Protein AF-C1DVE7-F1 (afdb_monomer_lite)

Sequence (102 aa):
MGRISSQILKELLDKIDRLVLEAQISEESYYLEDLGKLVNEIEGYLQNGLLDESSAKIILEKVQLISNIIQEKSNKIIKILEDKQKEEKLIQQAQKLLSEIV

Secondary structure (DSSP, 8-state):
--PPPHHHHHHHHHHHHHHHHHHHH---SHHHHHHHHHHHHHHHHHHTT-S-HHHHHHHHHHHHHHHHHHHHHHHHHHHHHHHHHHHHHHHHHHHHHHHHH-

Structure (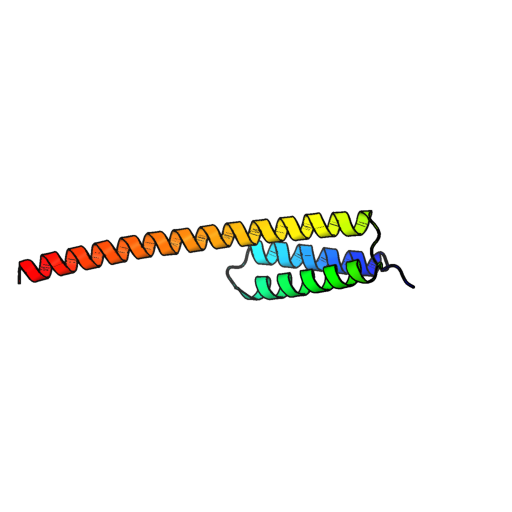mmCIF, N/CA/C/O backbone):
data_AF-C1DVE7-F1
#
_entry.id   AF-C1DVE7-F1
#
loop_
_atom_site.group_PDB
_atom_site.id
_atom_site.type_symbol
_atom_site.label_atom_id
_atom_site.label_alt_id
_atom_site.label_comp_id
_atom_site.label_asym_id
_atom_site.label_entity_id
_atom_site.label_seq_id
_atom_site.pdbx_PDB_ins_code
_atom_site.Cartn_x
_atom_site.Cartn_y
_atom_site.Cartn_z
_atom_site.occupancy
_atom_site.B_iso_or_equiv
_atom_site.auth_seq_id
_atom_site.auth_comp_id
_atom_site.auth_asym_id
_atom_site.auth_atom_id
_atom_site.pdbx_PDB_model_num
ATOM 1 N N . MET A 1 1 ? 15.129 -4.716 -31.272 1.00 46.69 1 MET A N 1
ATOM 2 C CA . MET A 1 1 ? 14.237 -4.779 -30.095 1.00 46.69 1 MET A CA 1
ATOM 3 C C . MET A 1 1 ? 15.022 -4.215 -28.922 1.00 46.69 1 MET A C 1
ATOM 5 O O . MET A 1 1 ? 16.028 -4.804 -28.584 1.00 46.69 1 MET A O 1
ATOM 9 N N . GLY A 1 2 ? 14.780 -3.057 -28.324 1.00 56.09 2 GLY A N 1
ATOM 10 C CA . GLY A 1 2 ? 13.765 -2.020 -28.472 1.00 56.09 2 GLY A CA 1
ATOM 11 C C . GLY A 1 2 ? 13.667 -1.318 -27.114 1.00 56.09 2 GLY A C 1
ATOM 12 O O . GLY A 1 2 ? 12.621 -1.394 -26.494 1.00 56.09 2 GLY A O 1
ATOM 13 N N . ARG A 1 3 ? 14.788 -0.779 -26.599 1.00 62.81 3 ARG A N 1
ATOM 14 C CA . ARG A 1 3 ? 14.870 -0.159 -25.259 1.00 62.81 3 ARG A CA 1
ATOM 15 C C . ARG A 1 3 ? 13.748 0.866 -25.079 1.00 62.81 3 ARG A C 1
ATOM 17 O O . ARG A 1 3 ? 13.453 1.585 -26.038 1.00 62.81 3 ARG A O 1
ATOM 24 N N . ILE A 1 4 ? 13.155 0.958 -23.884 1.00 68.25 4 ILE A N 1
ATOM 25 C CA . ILE A 1 4 ? 12.158 2.008 -23.630 1.00 68.25 4 ILE A CA 1
ATOM 26 C C . ILE A 1 4 ? 12.836 3.368 -23.812 1.00 68.25 4 ILE A C 1
ATOM 28 O O . ILE A 1 4 ? 13.992 3.556 -23.424 1.00 68.25 4 ILE A O 1
ATOM 32 N N . SER A 1 5 ? 12.150 4.309 -24.458 1.00 68.06 5 SER A N 1
ATOM 33 C CA . SER A 1 5 ? 12.698 5.654 -24.605 1.00 68.06 5 SER A CA 1
ATOM 34 C C . SER A 1 5 ? 12.763 6.327 -23.234 1.00 68.06 5 SER A C 1
ATOM 36 O O . SER A 1 5 ? 11.907 6.107 -22.375 1.00 68.06 5 SER A O 1
ATOM 38 N N . SER A 1 6 ? 13.747 7.199 -23.031 1.00 71.12 6 SER A N 1
ATOM 39 C CA . SER A 1 6 ? 13.850 8.020 -21.817 1.00 71.12 6 SER A CA 1
ATOM 40 C C . SER A 1 6 ? 12.571 8.819 -21.528 1.00 71.12 6 SER A C 1
ATOM 42 O O . SER A 1 6 ? 12.273 9.100 -20.372 1.00 71.12 6 SER A O 1
ATOM 44 N N . GLN A 1 7 ? 11.790 9.134 -22.565 1.00 75.00 7 GLN A N 1
ATOM 45 C CA . GLN A 1 7 ? 10.483 9.778 -22.458 1.00 75.00 7 GLN A CA 1
ATOM 46 C C . GLN A 1 7 ? 9.444 8.873 -21.777 1.00 75.00 7 GLN A C 1
ATOM 48 O O . GLN A 1 7 ? 8.785 9.310 -20.842 1.00 75.00 7 GLN A O 1
ATOM 53 N N . ILE A 1 8 ? 9.338 7.607 -22.198 1.00 73.81 8 ILE A N 1
ATOM 54 C CA . ILE A 1 8 ? 8.399 6.634 -21.613 1.00 73.81 8 ILE A CA 1
ATOM 55 C C . ILE A 1 8 ? 8.779 6.340 -20.159 1.00 73.81 8 ILE A C 1
ATOM 57 O O . ILE A 1 8 ? 7.911 6.287 -19.292 1.00 73.81 8 ILE A O 1
ATOM 61 N N . LEU A 1 9 ? 10.081 6.212 -19.874 1.00 74.31 9 LEU A N 1
ATOM 62 C CA . LEU A 1 9 ? 10.563 6.048 -18.501 1.00 74.31 9 LEU A CA 1
ATOM 63 C C . LEU A 1 9 ? 10.150 7.230 -17.625 1.00 74.31 9 LEU A C 1
ATOM 65 O O . LEU A 1 9 ? 9.664 7.040 -16.515 1.00 74.31 9 LEU A O 1
ATOM 69 N N . LYS A 1 10 ? 10.333 8.450 -18.132 1.00 78.06 10 LYS A N 1
ATOM 70 C CA . LYS A 1 10 ? 9.967 9.664 -17.412 1.00 78.06 10 LYS A CA 1
ATOM 71 C C . LYS A 1 10 ? 8.465 9.721 -17.133 1.00 78.06 10 LYS A C 1
ATOM 73 O O . LYS A 1 10 ? 8.083 9.997 -16.006 1.00 78.06 10 LYS A O 1
ATOM 78 N N . GLU A 1 11 ? 7.625 9.389 -18.109 1.00 80.81 11 GLU A N 1
ATOM 79 C CA . GLU A 1 11 ? 6.170 9.340 -17.918 1.00 80.81 11 GLU A CA 1
ATOM 80 C C . GLU A 1 11 ? 5.746 8.305 -16.864 1.00 80.81 11 GLU A C 1
ATOM 82 O O . GLU A 1 11 ? 4.836 8.564 -16.076 1.00 80.81 11 GLU A O 1
ATOM 87 N N . LEU A 1 12 ? 6.415 7.149 -16.812 1.00 77.19 12 LEU A N 1
ATOM 88 C CA . LEU A 1 12 ? 6.215 6.146 -15.761 1.00 77.19 12 LEU A CA 1
ATOM 89 C C . LEU A 1 12 ? 6.595 6.683 -14.381 1.00 77.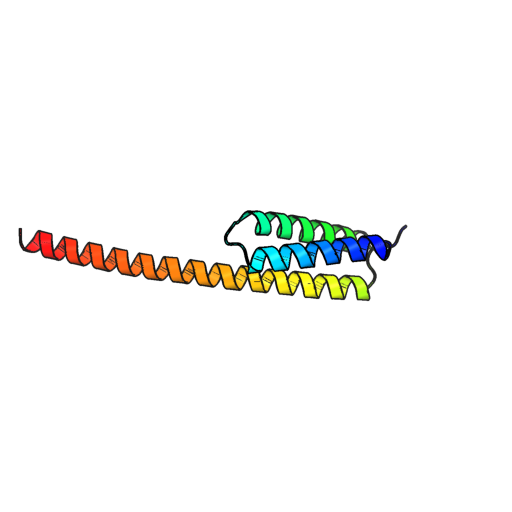19 12 LEU A C 1
ATOM 91 O O . LEU A 1 12 ? 5.826 6.532 -13.435 1.00 77.19 12 LEU A O 1
ATOM 95 N N . LEU A 1 13 ? 7.751 7.336 -14.269 1.00 78.31 13 LEU A N 1
ATOM 96 C CA . LEU A 1 13 ? 8.213 7.924 -13.011 1.00 78.31 13 LEU A CA 1
ATOM 97 C C . LEU A 1 13 ? 7.287 9.044 -12.531 1.00 78.31 13 LEU A C 1
ATOM 99 O O . LEU A 1 13 ? 6.917 9.056 -11.359 1.00 78.31 13 LEU A O 1
ATOM 103 N N . ASP A 1 14 ? 6.838 9.911 -13.436 1.00 82.25 14 ASP A N 1
ATOM 104 C CA . ASP A 1 14 ? 5.905 10.993 -13.118 1.00 82.25 14 ASP A CA 1
ATOM 105 C C . ASP A 1 14 ? 4.547 10.436 -12.640 1.00 82.25 14 ASP A C 1
ATOM 107 O O . ASP A 1 14 ? 3.958 10.949 -11.684 1.00 82.25 14 ASP A O 1
ATOM 111 N N . LYS A 1 15 ? 4.056 9.342 -13.249 1.00 80.00 15 LYS A N 1
ATOM 112 C CA . LYS A 1 15 ? 2.845 8.640 -12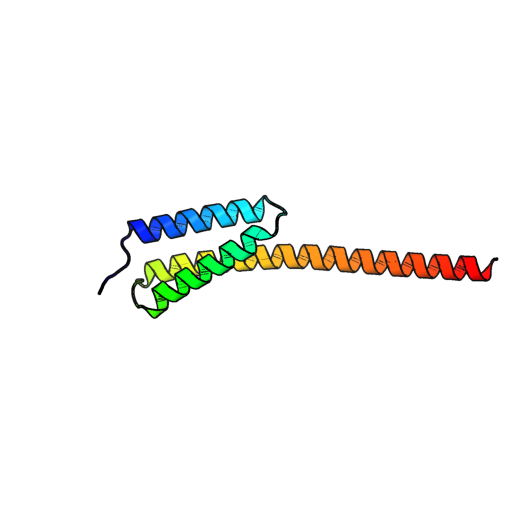.781 1.00 80.00 15 LYS A CA 1
ATOM 113 C C . LYS A 1 15 ? 3.031 8.041 -11.391 1.00 80.00 15 LYS A C 1
ATOM 115 O O . LYS A 1 15 ? 2.123 8.152 -10.568 1.00 80.00 15 LYS A O 1
ATOM 120 N N . ILE A 1 16 ? 4.186 7.430 -11.124 1.00 77.19 16 ILE A N 1
ATOM 121 C CA . ILE A 1 16 ? 4.488 6.890 -9.797 1.00 77.19 16 ILE A CA 1
ATOM 122 C C . ILE A 1 16 ? 4.484 8.003 -8.758 1.00 77.19 16 ILE A C 1
ATOM 124 O O . ILE A 1 16 ? 3.826 7.871 -7.730 1.00 77.19 16 ILE A O 1
ATOM 128 N N . ASP A 1 17 ? 5.191 9.098 -9.025 1.00 76.75 17 ASP A N 1
ATOM 129 C CA . ASP A 1 17 ? 5.320 10.199 -8.073 1.00 76.75 17 ASP A CA 1
ATOM 130 C C . ASP A 1 17 ? 3.966 10.820 -7.744 1.00 76.75 17 ASP A C 1
ATOM 132 O O . ASP A 1 17 ? 3.676 11.110 -6.581 1.00 76.75 17 ASP A O 1
ATOM 136 N N . ARG A 1 18 ? 3.090 10.927 -8.744 1.00 81.88 18 ARG A N 1
ATOM 137 C CA . ARG A 1 18 ? 1.713 11.357 -8.535 1.00 81.88 18 ARG A CA 1
ATOM 138 C C . ARG A 1 18 ? 0.923 10.386 -7.652 1.00 81.88 18 ARG A C 1
ATOM 140 O O . ARG A 1 18 ? 0.328 10.830 -6.674 1.00 81.88 18 ARG A O 1
ATOM 147 N N . LEU A 1 19 ? 0.937 9.087 -7.954 1.00 74.69 19 LEU A N 1
ATOM 148 C CA . LEU A 1 19 ? 0.203 8.084 -7.168 1.00 74.69 19 LEU A CA 1
ATOM 149 C C . LEU A 1 19 ? 0.725 7.976 -5.733 1.00 74.69 19 LEU A C 1
ATOM 151 O O . LEU A 1 19 ? -0.052 7.783 -4.804 1.00 74.69 19 LEU A O 1
ATOM 155 N N . VAL A 1 20 ? 2.032 8.133 -5.534 1.00 72.88 20 VAL A N 1
ATOM 156 C CA . VAL A 1 20 ? 2.662 8.174 -4.210 1.00 72.88 20 VAL A CA 1
ATOM 157 C C . VAL A 1 20 ? 2.157 9.368 -3.404 1.00 72.88 20 VAL A C 1
ATOM 159 O O . VAL A 1 20 ? 1.771 9.201 -2.247 1.00 72.88 20 VAL A O 1
ATOM 162 N N . LEU A 1 21 ? 2.140 10.562 -4.002 1.00 75.44 21 LEU A N 1
ATOM 163 C CA . LEU A 1 21 ? 1.621 11.767 -3.354 1.00 75.44 21 LEU A CA 1
ATOM 164 C C . LEU A 1 21 ? 0.137 11.615 -3.010 1.00 75.44 21 LEU A C 1
ATOM 166 O O . LEU A 1 21 ? -0.274 11.897 -1.886 1.00 75.44 21 LEU A O 1
ATOM 170 N N . GLU A 1 22 ? -0.661 11.119 -3.953 1.00 73.00 22 GLU A N 1
ATOM 171 C CA . GLU A 1 22 ? -2.091 10.894 -3.750 1.00 73.00 22 GLU A CA 1
ATOM 172 C C . GLU A 1 22 ? -2.349 9.843 -2.655 1.00 73.00 22 GLU A C 1
ATOM 174 O O . GLU A 1 22 ? -3.170 10.074 -1.767 1.00 73.00 22 GLU A O 1
ATOM 179 N N . ALA A 1 23 ? -1.578 8.751 -2.619 1.00 66.69 23 ALA A N 1
ATOM 180 C CA . ALA A 1 23 ? -1.670 7.732 -1.574 1.00 66.69 23 ALA A CA 1
ATOM 181 C C . ALA A 1 23 ? -1.284 8.265 -0.184 1.00 66.69 23 ALA A C 1
ATOM 183 O O . ALA A 1 23 ? -1.847 7.822 0.818 1.00 66.69 23 ALA A O 1
ATOM 184 N N . GLN A 1 24 ? -0.347 9.212 -0.084 1.00 66.62 24 GLN A N 1
ATOM 185 C CA . GLN A 1 24 ? 0.013 9.832 1.197 1.00 66.62 24 GLN A CA 1
ATOM 186 C C . GLN A 1 24 ? -1.085 10.753 1.737 1.00 66.62 24 GLN A C 1
ATOM 188 O O . GLN A 1 24 ? -1.270 10.827 2.952 1.00 66.62 24 GLN A O 1
ATOM 193 N N . ILE A 1 25 ? -1.812 11.436 0.851 1.00 69.44 25 ILE A N 1
ATOM 194 C CA . ILE A 1 25 ? -2.765 12.489 1.224 1.00 69.44 25 ILE A CA 1
ATOM 195 C C . ILE A 1 25 ? -4.197 11.950 1.346 1.00 69.44 25 ILE A C 1
ATOM 197 O O . ILE A 1 25 ? -4.954 12.410 2.197 1.00 69.44 25 ILE A O 1
ATOM 201 N N . SER A 1 26 ? -4.587 10.982 0.516 1.00 63.44 26 SER A N 1
ATOM 202 C CA . SER A 1 26 ? -5.973 10.528 0.406 1.00 63.44 26 SER A CA 1
ATOM 203 C C . SER A 1 26 ? -6.250 9.248 1.203 1.00 63.44 26 SER A C 1
ATOM 205 O O . SER A 1 26 ? -5.417 8.342 1.292 1.00 63.44 26 SER A O 1
ATOM 207 N N . GLU A 1 27 ? -7.442 9.171 1.796 1.00 61.81 27 GLU A N 1
ATOM 208 C CA . GLU A 1 27 ? -7.953 7.999 2.524 1.00 61.81 27 GLU A CA 1
ATOM 209 C C . GLU A 1 27 ? -8.655 6.982 1.609 1.00 61.81 27 GLU A C 1
ATOM 211 O O . GLU A 1 27 ? -9.036 5.906 2.068 1.00 61.81 27 GLU A O 1
ATOM 216 N N . GLU A 1 28 ? -8.821 7.294 0.321 1.00 61.75 28 GLU A N 1
ATOM 217 C CA . GLU A 1 28 ? -9.547 6.426 -0.606 1.00 61.75 28 GLU A CA 1
ATOM 218 C C . GLU A 1 28 ? -8.701 5.220 -1.058 1.00 61.75 28 GLU A C 1
ATOM 220 O O . GLU A 1 28 ? -7.474 5.265 -1.117 1.00 61.75 28 GLU A O 1
ATOM 225 N N . SER A 1 29 ? -9.360 4.098 -1.352 1.00 58.31 29 SER A N 1
ATOM 226 C CA . SER A 1 29 ? -8.720 2.798 -1.603 1.00 58.31 29 SER A CA 1
ATOM 227 C C . SER A 1 29 ? -8.286 2.563 -3.055 1.00 58.31 29 SER A C 1
ATOM 229 O O . SER A 1 29 ? -7.513 1.639 -3.308 1.00 58.31 29 SER A O 1
ATOM 231 N N . TYR A 1 30 ? -8.742 3.386 -4.005 1.00 66.00 30 TYR A N 1
ATOM 232 C CA . TYR A 1 30 ? -8.528 3.159 -5.441 1.00 66.00 30 TYR A CA 1
ATOM 233 C C . TYR A 1 30 ? -7.056 3.272 -5.868 1.00 66.00 30 TYR A C 1
ATOM 235 O O . TYR A 1 30 ? -6.615 2.550 -6.760 1.00 66.00 30 TYR A O 1
ATOM 243 N N . TYR A 1 31 ? -6.252 4.077 -5.166 1.00 66.19 31 TYR A N 1
ATOM 244 C CA . TYR A 1 31 ? -4.830 4.237 -5.489 1.00 66.19 31 TYR A CA 1
ATOM 245 C C . TYR A 1 31 ? -4.024 2.950 -5.298 1.00 66.19 31 TYR A C 1
ATOM 247 O O . TYR A 1 31 ? -3.017 2.762 -5.970 1.00 66.19 31 TYR A O 1
ATOM 255 N N . LEU A 1 32 ? -4.446 2.044 -4.406 1.00 66.50 32 LEU A N 1
ATOM 256 C CA . LEU A 1 32 ? -3.759 0.761 -4.213 1.00 66.50 32 LEU A CA 1
ATOM 257 C C . LEU A 1 32 ? -3.877 -0.135 -5.448 1.00 66.50 32 LEU A C 1
ATOM 259 O O . LEU A 1 32 ? -2.930 -0.840 -5.795 1.00 66.50 32 LEU A O 1
ATOM 263 N N . GLU A 1 33 ? -5.025 -0.091 -6.120 1.00 69.56 33 GLU A N 1
ATOM 264 C CA . GLU A 1 33 ? -5.252 -0.845 -7.349 1.00 69.56 33 GLU A CA 1
ATOM 265 C C . GLU A 1 33 ? -4.417 -0.276 -8.502 1.00 69.56 33 GLU A C 1
ATOM 267 O O . GLU A 1 33 ? -3.781 -1.028 -9.242 1.00 69.56 33 GLU A O 1
ATOM 272 N N . ASP A 1 34 ? -4.355 1.052 -8.614 1.00 72.38 34 ASP A N 1
ATOM 273 C CA . ASP A 1 34 ? -3.556 1.735 -9.633 1.00 72.38 34 ASP A CA 1
ATOM 274 C C . ASP A 1 34 ? -2.049 1.547 -9.413 1.00 72.38 34 ASP A C 1
ATOM 276 O O . ASP A 1 34 ? -1.303 1.331 -10.371 1.00 72.38 34 ASP A O 1
ATOM 280 N N . LEU A 1 35 ? -1.603 1.510 -8.154 1.00 69.62 35 LEU A N 1
ATOM 281 C CA . LEU A 1 35 ? -0.241 1.121 -7.787 1.00 69.62 35 LEU A CA 1
ATOM 282 C C . LEU A 1 35 ? 0.059 -0.329 -8.189 1.00 69.62 35 LEU A C 1
ATOM 284 O O . LEU A 1 35 ? 1.117 -0.599 -8.755 1.00 69.62 35 LEU A O 1
ATOM 288 N N . GLY A 1 36 ? -0.879 -1.254 -7.964 1.00 69.56 36 GLY A N 1
ATOM 289 C CA . GLY A 1 36 ? -0.744 -2.650 -8.387 1.00 69.56 36 GLY A CA 1
ATOM 290 C C . GLY A 1 36 ? -0.641 -2.811 -9.909 1.00 69.56 36 GLY A C 1
ATOM 291 O O . GLY A 1 36 ? 0.219 -3.544 -10.397 1.00 69.56 36 GLY A O 1
ATOM 292 N N . LYS A 1 37 ? -1.462 -2.084 -10.680 1.00 77.62 37 LYS A N 1
ATOM 293 C CA . LYS A 1 37 ? -1.380 -2.062 -12.156 1.00 77.62 37 LYS A CA 1
ATOM 294 C C . LYS A 1 37 ? -0.018 -1.576 -12.633 1.00 77.62 37 LYS A C 1
ATOM 296 O O . LYS A 1 37 ? 0.552 -2.150 -13.558 1.00 77.62 37 LYS A O 1
ATOM 301 N N . LEU A 1 38 ? 0.505 -0.547 -11.980 1.00 72.25 38 LEU A N 1
ATOM 302 C CA . LEU A 1 38 ? 1.760 0.069 -12.363 1.00 72.25 38 LEU A CA 1
ATOM 303 C C . LEU A 1 38 ? 2.972 -0.830 -12.047 1.00 72.25 38 LEU A C 1
ATOM 305 O O . LEU A 1 38 ? 3.895 -0.908 -12.856 1.00 72.25 38 LEU A O 1
ATOM 309 N N . VAL A 1 39 ? 2.935 -1.591 -10.945 1.00 72.25 39 VAL A N 1
ATOM 310 C CA . VAL A 1 39 ? 3.920 -2.654 -10.658 1.00 72.25 39 VAL A CA 1
ATOM 311 C C . VAL A 1 39 ? 3.915 -3.729 -11.752 1.00 72.25 39 VAL A C 1
ATOM 313 O O . VAL A 1 39 ? 4.978 -4.098 -12.246 1.00 72.25 39 VAL A O 1
ATOM 316 N N . ASN A 1 40 ? 2.739 -4.183 -12.192 1.00 75.94 40 ASN A N 1
ATOM 317 C CA . ASN A 1 40 ? 2.642 -5.180 -13.265 1.00 75.94 40 ASN A CA 1
ATOM 318 C C . ASN A 1 40 ? 3.199 -4.653 -14.600 1.00 75.94 40 ASN A C 1
ATOM 320 O O . ASN A 1 40 ? 3.838 -5.392 -15.349 1.00 75.94 40 ASN A O 1
ATOM 324 N N . GLU A 1 41 ? 2.976 -3.371 -14.902 1.00 75.25 41 GLU A N 1
ATOM 325 C CA . GLU A 1 41 ? 3.509 -2.728 -16.108 1.00 75.25 41 GLU A CA 1
ATOM 326 C C . GLU A 1 41 ? 5.047 -2.701 -16.086 1.00 75.25 41 GLU A C 1
ATOM 328 O O . GLU A 1 41 ? 5.708 -3.076 -17.057 1.00 75.25 41 GLU A O 1
ATOM 333 N N . ILE A 1 42 ? 5.616 -2.347 -14.932 1.00 71.69 42 ILE A N 1
ATOM 334 C CA . ILE A 1 42 ? 7.052 -2.384 -14.645 1.00 71.69 42 ILE A CA 1
ATOM 335 C C . ILE A 1 42 ? 7.642 -3.787 -14.837 1.00 71.69 42 ILE A C 1
ATOM 337 O O . ILE A 1 42 ? 8.665 -3.936 -15.514 1.00 71.69 42 ILE A O 1
ATOM 341 N N . GLU A 1 43 ? 7.014 -4.814 -14.259 1.00 71.31 43 GLU A N 1
ATOM 342 C CA . GLU A 1 43 ? 7.469 -6.200 -14.392 1.00 71.31 43 GLU A CA 1
ATOM 343 C C . GLU A 1 43 ? 7.456 -6.644 -15.857 1.00 71.31 43 GLU A C 1
ATOM 345 O O . GLU A 1 43 ? 8.402 -7.289 -16.316 1.00 71.31 43 GLU A O 1
ATOM 350 N N . GLY A 1 44 ? 6.443 -6.222 -16.619 1.00 74.44 44 GLY A N 1
ATOM 351 C CA . GLY A 1 44 ? 6.368 -6.443 -18.060 1.00 74.44 44 GLY A CA 1
ATOM 352 C C . GLY A 1 44 ? 7.554 -5.839 -18.820 1.00 74.44 44 GLY A C 1
ATOM 353 O O . GLY A 1 44 ? 8.124 -6.492 -19.696 1.00 74.44 44 GLY A O 1
ATOM 354 N N . TYR A 1 45 ? 7.987 -4.622 -18.483 1.00 71.81 45 TYR A N 1
ATOM 355 C CA . TYR A 1 45 ? 9.168 -4.012 -19.110 1.00 71.81 45 TYR A CA 1
ATOM 356 C C . TYR A 1 45 ? 10.479 -4.726 -18.736 1.00 71.81 45 TYR A C 1
ATOM 358 O O . TYR A 1 45 ? 11.380 -4.835 -19.576 1.00 71.81 45 TYR A O 1
ATOM 366 N N . LEU A 1 46 ? 10.575 -5.240 -17.506 1.00 69.06 46 LEU A N 1
ATOM 367 C CA . LEU A 1 46 ? 11.721 -6.000 -16.995 1.00 69.06 46 LEU A CA 1
ATOM 368 C C . LEU A 1 46 ? 11.853 -7.362 -17.688 1.00 69.06 46 LEU A C 1
ATOM 370 O O . LEU A 1 46 ? 12.919 -7.687 -18.210 1.00 69.06 46 LEU A O 1
ATOM 374 N N . GLN A 1 47 ? 10.762 -8.128 -17.759 1.00 70.69 47 GLN A N 1
ATOM 375 C CA . GLN A 1 47 ? 10.739 -9.451 -18.397 1.00 70.69 47 GLN A CA 1
ATOM 376 C C . GLN A 1 47 ? 11.050 -9.387 -19.896 1.00 70.69 47 GLN A C 1
ATOM 378 O O . GLN A 1 47 ? 11.692 -10.284 -20.437 1.00 70.69 47 GLN A O 1
ATOM 383 N N . ASN A 1 48 ? 10.649 -8.303 -20.562 1.00 73.81 48 ASN A N 1
ATOM 384 C CA . ASN A 1 48 ? 10.912 -8.101 -21.984 1.00 73.81 48 ASN A CA 1
ATOM 385 C C . ASN A 1 48 ? 12.326 -7.552 -22.282 1.00 73.81 48 ASN A C 1
ATOM 387 O O . ASN A 1 48 ? 12.645 -7.294 -23.444 1.00 73.81 48 ASN A O 1
ATOM 391 N N . GLY A 1 49 ? 13.174 -7.348 -21.262 1.00 66.25 49 GLY A N 1
ATOM 392 C CA . GLY A 1 49 ? 14.540 -6.832 -21.425 1.00 66.25 49 GLY A CA 1
ATOM 393 C C . GLY A 1 49 ? 14.595 -5.408 -21.987 1.00 66.25 49 GLY A C 1
ATOM 394 O O . GLY A 1 49 ? 15.575 -5.021 -22.627 1.00 66.25 49 GLY A O 1
ATOM 395 N N . LEU A 1 50 ? 13.520 -4.635 -21.801 1.00 71.19 50 LEU A N 1
ATOM 396 C CA . LEU A 1 50 ? 13.373 -3.296 -22.374 1.00 71.19 50 LEU A CA 1
ATOM 397 C C . LEU A 1 50 ? 13.984 -2.210 -21.473 1.00 71.19 50 LEU A C 1
ATOM 399 O O . LEU A 1 50 ? 14.199 -1.090 -21.942 1.00 71.19 50 LEU A O 1
ATOM 403 N N . LEU A 1 51 ? 14.289 -2.552 -20.217 1.00 70.81 51 LEU A N 1
ATOM 404 C CA . LEU A 1 51 ? 14.878 -1.691 -19.190 1.00 70.81 51 LEU A CA 1
ATOM 405 C C . LEU A 1 51 ? 16.381 -1.950 -19.025 1.00 70.81 51 LEU A C 1
ATOM 407 O O . LEU A 1 51 ? 16.822 -3.094 -18.934 1.00 70.81 51 LEU A O 1
ATOM 411 N N . ASP A 1 52 ? 17.168 -0.878 -18.951 1.00 72.62 52 ASP A N 1
ATOM 412 C CA . ASP A 1 52 ? 18.558 -0.938 -18.500 1.00 72.62 52 ASP A CA 1
ATOM 413 C C . ASP A 1 52 ? 18.651 -0.976 -16.963 1.00 72.62 52 ASP A C 1
ATOM 415 O O . ASP A 1 52 ? 17.704 -0.638 -16.250 1.00 72.62 52 ASP A O 1
ATOM 419 N N . GLU A 1 53 ? 19.814 -1.374 -16.448 1.00 69.75 53 GLU A N 1
ATOM 420 C CA . GLU A 1 53 ? 20.067 -1.562 -15.014 1.00 69.75 53 GLU A CA 1
ATOM 421 C C . GLU A 1 53 ? 19.822 -0.294 -14.173 1.00 69.75 53 GLU A C 1
ATOM 423 O O . GLU A 1 53 ? 19.280 -0.380 -13.071 1.00 69.75 53 GLU A O 1
ATOM 428 N N . SER A 1 54 ? 20.147 0.895 -14.699 1.00 72.94 54 SER A N 1
ATOM 429 C CA . SER A 1 54 ? 19.908 2.162 -13.995 1.00 72.94 54 SER A CA 1
ATOM 430 C C . SER A 1 54 ? 18.413 2.448 -13.882 1.00 72.94 54 SER A C 1
ATOM 432 O O . SER A 1 54 ? 17.927 2.822 -12.815 1.00 72.94 54 SER A O 1
ATOM 434 N N . SER A 1 55 ? 17.672 2.240 -14.967 1.00 70.69 55 SER A N 1
ATOM 435 C CA . SER A 1 55 ? 16.222 2.438 -15.000 1.00 70.69 55 SER A CA 1
ATOM 436 C C . SER A 1 55 ? 15.488 1.431 -14.110 1.00 70.69 55 SER A C 1
ATOM 438 O O . SER A 1 55 ? 14.575 1.805 -13.375 1.00 70.69 55 SER A O 1
ATOM 440 N N . ALA A 1 56 ? 15.935 0.171 -14.099 1.00 70.38 56 ALA A N 1
ATOM 441 C CA . ALA A 1 56 ? 15.410 -0.864 -13.212 1.00 70.38 56 ALA A CA 1
ATOM 442 C C . ALA A 1 56 ? 15.628 -0.522 -11.728 1.00 70.38 56 ALA A C 1
ATOM 444 O O . ALA A 1 56 ? 14.739 -0.737 -10.905 1.00 70.38 56 ALA A O 1
ATOM 445 N N . LYS A 1 57 ? 16.780 0.065 -11.382 1.00 71.62 57 LYS A N 1
ATOM 446 C CA . LYS A 1 57 ? 17.084 0.479 -10.008 1.00 71.62 57 LYS A CA 1
ATOM 447 C C . LYS A 1 57 ? 16.161 1.593 -9.507 1.00 71.62 57 LYS A C 1
ATOM 449 O O . LYS A 1 57 ? 15.630 1.480 -8.406 1.00 71.62 57 LYS A O 1
ATOM 454 N N . ILE A 1 58 ? 15.924 2.625 -10.321 1.00 72.81 58 ILE A N 1
ATOM 455 C CA . ILE A 1 58 ? 15.001 3.721 -9.969 1.00 72.81 58 ILE A CA 1
ATOM 456 C C . ILE A 1 58 ? 13.594 3.162 -9.736 1.00 72.81 58 ILE A C 1
ATOM 458 O O . ILE A 1 58 ? 12.925 3.501 -8.764 1.00 72.81 58 ILE A O 1
ATOM 462 N N . ILE A 1 59 ? 13.157 2.269 -10.616 1.00 70.88 59 ILE A N 1
ATOM 463 C CA . ILE A 1 59 ? 11.863 1.606 -10.520 1.00 70.88 59 ILE A CA 1
ATOM 464 C C . ILE A 1 59 ? 11.742 0.786 -9.224 1.00 70.88 59 ILE A C 1
ATOM 466 O O . ILE A 1 59 ? 10.740 0.907 -8.522 1.00 70.88 59 ILE A O 1
ATOM 470 N N . LEU A 1 60 ? 12.763 0.003 -8.863 1.00 73.44 60 LEU A N 1
ATOM 471 C CA . LEU A 1 60 ? 12.782 -0.768 -7.615 1.00 73.44 60 LEU A CA 1
ATOM 472 C C . LEU A 1 60 ? 12.694 0.129 -6.374 1.00 73.44 60 LEU A C 1
ATOM 474 O O . LEU A 1 60 ? 11.925 -0.167 -5.462 1.00 73.44 60 LEU A O 1
ATOM 478 N N . GLU A 1 61 ? 13.422 1.248 -6.351 1.00 76.12 61 GLU A N 1
ATOM 479 C CA . GLU A 1 61 ? 13.350 2.219 -5.250 1.00 76.12 61 GLU A CA 1
ATOM 480 C C . GLU A 1 61 ? 11.932 2.780 -5.084 1.00 76.12 61 GLU A C 1
ATOM 482 O O . GLU A 1 61 ? 11.426 2.911 -3.966 1.00 76.12 61 GLU A O 1
ATOM 487 N N . LYS A 1 62 ? 11.254 3.057 -6.200 1.00 71.94 62 LYS A N 1
ATOM 488 C CA . LYS A 1 62 ? 9.872 3.532 -6.195 1.00 71.94 62 LYS A CA 1
ATOM 489 C C . LYS A 1 62 ? 8.882 2.464 -5.720 1.00 71.94 62 LYS A C 1
ATOM 491 O O . LYS A 1 62 ? 8.025 2.767 -4.891 1.00 71.94 62 LYS A O 1
ATOM 496 N N . VAL A 1 63 ? 9.022 1.215 -6.174 1.00 73.69 63 VAL A N 1
ATOM 497 C CA . VAL A 1 63 ? 8.212 0.079 -5.691 1.00 73.69 63 VAL A CA 1
ATOM 498 C C . VAL A 1 63 ? 8.384 -0.106 -4.183 1.00 73.69 63 VAL A C 1
ATOM 500 O O . VAL A 1 63 ? 7.409 -0.311 -3.460 1.00 73.69 63 VAL A O 1
ATOM 503 N N . GLN A 1 64 ? 9.609 0.034 -3.681 1.00 76.56 64 GLN A N 1
ATOM 504 C CA . GLN A 1 64 ? 9.888 -0.079 -2.254 1.00 76.56 64 GLN A CA 1
ATOM 505 C C . GLN A 1 64 ? 9.230 1.044 -1.443 1.00 76.56 64 GLN A C 1
ATOM 507 O O . GLN A 1 64 ? 8.657 0.786 -0.383 1.00 76.56 64 GLN A O 1
ATOM 512 N N . LEU A 1 65 ? 9.251 2.279 -1.954 1.00 78.38 65 LEU A N 1
ATOM 513 C CA . LEU A 1 65 ? 8.550 3.407 -1.340 1.00 78.38 65 LEU A CA 1
ATOM 514 C C . LEU A 1 65 ? 7.039 3.140 -1.239 1.00 78.38 65 LEU A C 1
ATOM 516 O O . LEU A 1 65 ? 6.441 3.352 -0.185 1.00 78.38 65 LEU A O 1
ATOM 520 N N . ILE A 1 66 ? 6.442 2.629 -2.316 1.00 72.25 66 ILE A N 1
ATOM 521 C CA . ILE A 1 66 ? 5.028 2.249 -2.362 1.00 72.25 66 ILE A CA 1
ATOM 522 C C . ILE A 1 66 ? 4.725 1.181 -1.307 1.00 72.25 66 ILE A C 1
ATOM 524 O O . ILE A 1 66 ? 3.805 1.353 -0.508 1.00 72.25 66 ILE A O 1
ATOM 528 N N . SER A 1 67 ? 5.527 0.115 -1.253 1.00 74.62 67 SER A N 1
ATOM 529 C CA . SER A 1 67 ? 5.365 -0.961 -0.269 1.00 74.62 67 SER A CA 1
ATOM 530 C C . SER A 1 67 ? 5.368 -0.428 1.166 1.00 74.62 67 SER A C 1
ATOM 532 O O . SER A 1 67 ? 4.534 -0.830 1.978 1.00 74.62 67 SER A O 1
ATOM 534 N N . ASN A 1 68 ? 6.255 0.522 1.473 1.00 81.75 68 ASN A N 1
ATOM 535 C CA . ASN A 1 68 ? 6.330 1.137 2.797 1.00 81.75 68 ASN A CA 1
ATOM 536 C C . ASN A 1 68 ? 5.055 1.924 3.146 1.00 81.75 68 ASN A C 1
ATOM 538 O O . ASN A 1 68 ? 4.547 1.796 4.260 1.00 81.75 68 ASN A O 1
ATOM 542 N N . ILE A 1 69 ? 4.502 2.692 2.197 1.00 77.81 69 ILE A N 1
ATOM 543 C CA . ILE A 1 69 ? 3.253 3.452 2.394 1.00 77.81 69 ILE A CA 1
ATOM 544 C C . ILE A 1 69 ? 2.086 2.503 2.690 1.00 77.81 69 ILE A C 1
ATOM 546 O O . ILE A 1 69 ? 1.324 2.723 3.636 1.00 77.81 69 ILE A O 1
ATOM 550 N N . ILE A 1 70 ? 1.958 1.428 1.906 1.00 74.94 70 ILE A N 1
ATOM 551 C CA . ILE A 1 70 ? 0.905 0.420 2.087 1.00 74.94 70 ILE A CA 1
ATOM 552 C C . ILE A 1 70 ? 1.019 -0.221 3.470 1.00 74.94 70 ILE A C 1
ATOM 554 O O . ILE A 1 70 ? 0.023 -0.348 4.187 1.00 74.94 70 ILE A O 1
ATOM 558 N N . GLN A 1 71 ? 2.236 -0.586 3.871 1.00 81.06 71 GLN A N 1
ATOM 559 C CA . GLN A 1 71 ? 2.487 -1.216 5.159 1.00 81.06 71 GLN A CA 1
ATOM 560 C C . GLN A 1 71 ? 2.160 -0.283 6.332 1.00 81.06 71 GLN A C 1
ATOM 562 O O . GLN A 1 71 ? 1.525 -0.712 7.296 1.00 81.06 71 GLN A O 1
ATOM 567 N N . GLU A 1 72 ? 2.506 1.003 6.243 1.00 82.75 72 GLU A N 1
ATOM 568 C CA . GLU A 1 72 ? 2.161 1.986 7.274 1.00 82.75 72 GLU A CA 1
ATOM 569 C C . GLU A 1 72 ? 0.641 2.164 7.415 1.00 82.75 72 GLU A C 1
ATOM 571 O O . GLU A 1 72 ? 0.113 2.171 8.532 1.00 82.75 72 GLU A O 1
ATOM 576 N N . LYS A 1 73 ? -0.086 2.264 6.293 1.00 77.44 73 LYS A N 1
ATOM 577 C CA . LYS A 1 73 ? -1.553 2.364 6.318 1.00 77.44 73 LYS A CA 1
ATOM 578 C C . LYS A 1 73 ? -2.205 1.105 6.876 1.00 77.44 73 LYS A C 1
ATOM 580 O O . LYS A 1 73 ? -3.107 1.212 7.705 1.00 77.44 73 LYS A O 1
ATOM 585 N N . SER A 1 74 ? -1.720 -0.069 6.481 1.00 76.69 74 SER A N 1
ATOM 586 C CA . SER A 1 74 ? -2.202 -1.346 7.013 1.00 76.69 74 SER A CA 1
ATOM 587 C C . SER A 1 74 ? -2.029 -1.415 8.534 1.00 76.69 74 SER A C 1
ATOM 589 O O . SER A 1 74 ? -2.984 -1.701 9.253 1.00 76.69 74 SER A O 1
ATOM 591 N N . ASN A 1 75 ? -0.862 -1.018 9.050 1.00 82.88 75 ASN A N 1
ATOM 592 C CA . ASN A 1 75 ? -0.605 -0.969 10.492 1.00 82.88 75 ASN A CA 1
ATOM 593 C C . ASN A 1 75 ? -1.557 -0.012 11.234 1.00 82.88 75 ASN A C 1
ATOM 595 O O . ASN A 1 75 ? -2.022 -0.333 12.329 1.00 82.88 75 ASN A O 1
ATOM 599 N N . LYS A 1 76 ? -1.886 1.148 10.646 1.00 82.81 76 LYS A N 1
ATOM 600 C CA . LYS A 1 76 ? -2.879 2.080 11.215 1.00 82.81 76 LYS A CA 1
ATOM 601 C C . LYS A 1 76 ? -4.268 1.443 11.291 1.00 82.81 76 LYS A C 1
ATOM 603 O O . LYS A 1 76 ? -4.920 1.545 12.327 1.00 82.81 76 LYS A O 1
ATOM 608 N N . ILE A 1 77 ? -4.697 0.755 10.231 1.00 78.38 77 ILE A N 1
ATOM 609 C CA . ILE A 1 77 ? -5.988 0.052 10.195 1.00 78.38 77 ILE A CA 1
ATOM 610 C C . ILE A 1 77 ? -6.025 -1.066 11.241 1.00 78.38 77 ILE A C 1
ATOM 612 O O . ILE A 1 77 ? -6.993 -1.152 11.992 1.00 78.38 77 ILE A O 1
ATOM 616 N N . ILE A 1 78 ? -4.967 -1.878 11.339 1.00 82.50 78 ILE A N 1
ATOM 617 C CA . ILE A 1 78 ? -4.859 -2.945 12.345 1.00 82.50 78 ILE A CA 1
ATOM 618 C C . ILE A 1 78 ? -5.033 -2.368 13.750 1.00 82.50 78 ILE A C 1
ATOM 620 O O . ILE A 1 78 ? -5.855 -2.866 14.512 1.00 82.50 78 ILE A O 1
ATOM 624 N N . LYS A 1 79 ? -4.346 -1.266 14.069 1.00 89.31 79 LYS A N 1
ATOM 625 C CA . LYS A 1 79 ? -4.468 -0.616 15.378 1.00 89.31 79 LYS A CA 1
ATOM 626 C C . LYS A 1 79 ? -5.897 -0.142 15.673 1.00 89.31 79 LYS A C 1
ATOM 628 O O . LYS A 1 79 ? -6.400 -0.359 16.770 1.00 89.31 79 LYS A O 1
ATOM 633 N N . ILE A 1 80 ? -6.572 0.459 14.689 1.00 85.94 80 ILE A N 1
ATOM 634 C CA . ILE A 1 80 ? -7.980 0.873 14.826 1.00 85.94 80 ILE A CA 1
ATOM 635 C C . ILE A 1 80 ? -8.879 -0.340 15.099 1.00 85.94 80 ILE A C 1
ATOM 637 O O . ILE A 1 80 ? -9.773 -0.269 15.941 1.00 85.94 80 ILE A O 1
ATOM 641 N N . LEU A 1 81 ? -8.656 -1.454 14.398 1.00 83.69 81 LEU A N 1
ATOM 642 C CA . LEU A 1 81 ? -9.419 -2.687 14.600 1.00 83.69 81 LEU A CA 1
ATOM 643 C C . LEU A 1 81 ? -9.173 -3.291 15.989 1.00 83.69 81 LEU A C 1
ATOM 645 O O . LEU A 1 81 ? -10.128 -3.708 16.642 1.00 83.69 81 LEU A O 1
ATOM 649 N N . GLU A 1 82 ? -7.927 -3.296 16.466 1.00 89.44 82 GLU A N 1
ATOM 650 C CA . GLU A 1 82 ? -7.583 -3.749 17.818 1.00 89.44 82 GLU A CA 1
ATOM 651 C C . GLU A 1 82 ? -8.268 -2.907 18.898 1.00 89.44 82 GLU A C 1
ATOM 653 O O . GLU A 1 82 ? -8.785 -3.453 19.875 1.00 89.44 82 GLU A O 1
ATOM 658 N N . ASP A 1 83 ? -8.300 -1.584 18.730 1.00 90.69 83 ASP A N 1
ATOM 659 C CA . ASP A 1 83 ? -8.944 -0.687 19.687 1.00 90.69 83 ASP A CA 1
ATOM 660 C C . ASP A 1 83 ? -10.470 -0.865 19.682 1.00 90.69 83 ASP A C 1
ATOM 662 O O . ASP A 1 83 ? -11.063 -1.021 20.752 1.00 90.69 83 ASP A O 1
ATOM 666 N N . LYS A 1 84 ? -11.097 -1.011 18.507 1.00 89.94 84 LYS A N 1
ATOM 667 C CA . LYS A 1 84 ? -12.525 -1.365 18.407 1.00 89.94 84 LYS A CA 1
ATOM 668 C C . LYS A 1 84 ? -12.849 -2.703 19.073 1.00 89.94 84 LYS A C 1
ATOM 670 O O . LYS A 1 84 ? -13.860 -2.822 19.760 1.00 89.94 84 LYS A O 1
ATOM 675 N N . GLN A 1 85 ? -11.986 -3.707 18.921 1.00 90.38 85 GLN A N 1
ATOM 676 C CA . GLN A 1 85 ? -12.186 -5.007 19.563 1.00 90.38 85 GLN A CA 1
ATOM 677 C C . GLN A 1 85 ? -12.108 -4.909 21.098 1.00 90.38 85 GLN A C 1
ATOM 679 O O . GLN A 1 85 ? -12.818 -5.629 21.805 1.00 90.38 85 GLN A O 1
ATOM 684 N N . LYS A 1 86 ? -11.253 -4.030 21.641 1.00 92.56 86 LYS A N 1
ATOM 685 C CA . LYS A 1 86 ? -11.208 -3.757 23.088 1.00 92.56 86 LYS A 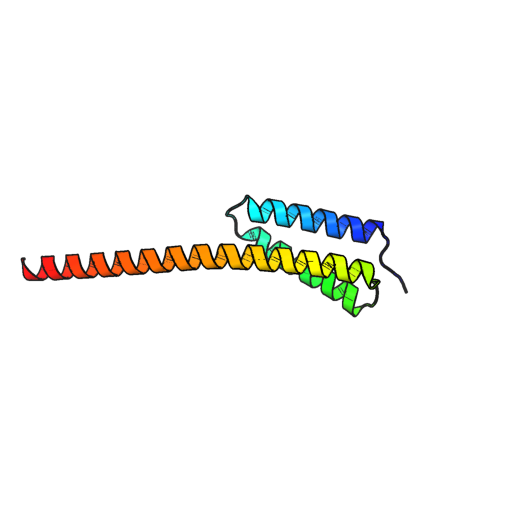CA 1
ATOM 686 C C . LYS A 1 86 ? -12.486 -3.069 23.559 1.00 92.56 86 LYS A C 1
ATOM 688 O O . LYS A 1 86 ? -13.036 -3.483 24.577 1.00 92.56 86 LYS A O 1
ATOM 693 N N . GLU A 1 87 ? -12.963 -2.064 22.826 1.00 90.62 87 GLU A N 1
ATOM 694 C CA . GLU A 1 87 ? -14.224 -1.376 23.133 1.00 90.62 87 GLU A CA 1
ATOM 695 C C . GLU A 1 87 ? -15.402 -2.354 23.160 1.00 90.62 87 GLU A C 1
ATOM 697 O O . GLU A 1 87 ? -16.176 -2.366 24.116 1.00 90.62 87 GLU A O 1
ATOM 702 N N . GLU A 1 88 ? -15.496 -3.248 22.176 1.00 90.75 88 GLU A N 1
ATOM 703 C CA . GLU A 1 88 ? -16.561 -4.249 22.111 1.00 90.75 88 GLU A CA 1
ATOM 704 C C . GLU A 1 88 ? -16.533 -5.210 23.312 1.00 90.75 88 GLU A C 1
ATOM 706 O O . GLU A 1 88 ? -17.574 -5.497 23.906 1.00 90.75 88 GLU A O 1
ATOM 711 N N . LYS A 1 89 ? -15.342 -5.640 23.755 1.00 91.50 89 LYS A N 1
ATOM 712 C CA . LYS A 1 89 ? -15.193 -6.448 24.981 1.00 91.50 89 LYS A CA 1
ATOM 713 C C . LYS A 1 89 ? -15.656 -5.702 26.233 1.00 91.50 89 LYS A C 1
ATOM 715 O O . LYS A 1 89 ? -16.289 -6.310 27.096 1.00 91.50 89 LYS A O 1
ATOM 720 N N . LEU A 1 90 ? -15.354 -4.408 26.347 1.00 91.75 90 LEU A N 1
ATOM 721 C CA . LEU A 1 90 ? -15.804 -3.584 27.474 1.00 91.75 90 LEU A CA 1
ATOM 722 C C . LEU A 1 90 ? -17.330 -3.434 27.479 1.00 91.75 90 LEU A C 1
ATOM 724 O O . LEU A 1 90 ? -17.955 -3.571 28.530 1.00 91.75 90 LEU A O 1
ATOM 728 N N . ILE A 1 91 ? -17.939 -3.228 26.308 1.00 90.69 91 ILE A N 1
ATOM 729 C CA . ILE A 1 91 ? -19.399 -3.165 26.158 1.00 90.69 91 ILE A CA 1
ATOM 730 C C . ILE A 1 91 ? -20.043 -4.491 26.582 1.00 90.69 91 ILE A C 1
ATOM 732 O O . ILE A 1 91 ? -21.005 -4.482 27.348 1.00 90.69 91 ILE A O 1
ATOM 736 N N . GLN A 1 92 ? -19.492 -5.632 26.157 1.00 91.25 92 GLN A N 1
ATOM 737 C CA . GLN A 1 92 ? -19.988 -6.955 26.558 1.00 91.25 92 GLN A CA 1
ATOM 738 C C . GLN A 1 92 ? -19.894 -7.179 28.077 1.00 91.25 92 GLN A C 1
ATOM 740 O O . GLN A 1 92 ? -20.823 -7.714 28.684 1.00 91.25 92 GLN A O 1
ATOM 745 N N . GLN A 1 93 ? -18.803 -6.745 28.716 1.00 91.50 93 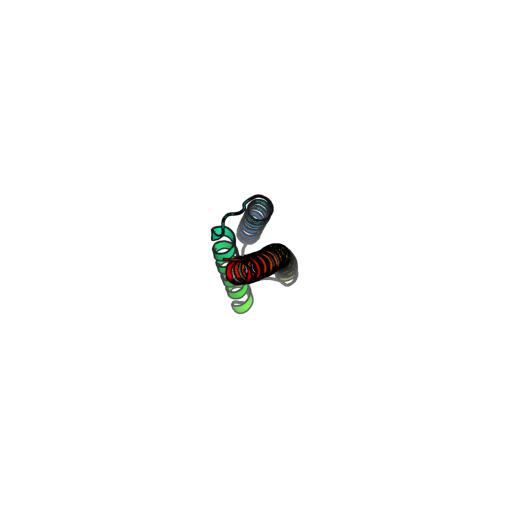GLN A N 1
ATOM 746 C CA . GLN A 1 93 ? -18.660 -6.815 30.175 1.00 91.50 93 GLN A CA 1
ATOM 747 C C . GLN A 1 93 ? -19.692 -5.940 30.896 1.00 91.50 93 GLN A C 1
ATOM 749 O O . GLN A 1 93 ? -20.306 -6.393 31.860 1.00 91.50 93 GLN A O 1
ATOM 754 N N . ALA A 1 94 ? -19.924 -4.717 30.412 1.00 89.00 94 ALA A N 1
ATOM 755 C CA . ALA A 1 94 ? -20.933 -3.822 30.971 1.00 89.00 94 ALA A CA 1
ATOM 756 C C . ALA A 1 94 ? -22.353 -4.396 30.831 1.00 89.00 94 ALA A C 1
ATOM 758 O O . ALA A 1 94 ? -23.121 -4.370 31.790 1.00 89.00 94 ALA A O 1
ATOM 759 N N . GLN A 1 95 ? -22.688 -4.972 29.670 1.00 90.12 95 GLN A N 1
ATOM 760 C CA . GLN A 1 95 ? -23.967 -5.657 29.451 1.00 90.12 95 GLN A CA 1
ATOM 761 C C . GLN A 1 95 ? -24.155 -6.833 30.411 1.00 90.12 95 GLN A C 1
ATOM 763 O O . GLN A 1 95 ? -25.231 -6.984 30.986 1.00 90.12 95 GLN A O 1
ATOM 768 N N . LYS A 1 96 ? -23.103 -7.633 30.626 1.00 91.31 96 LYS A N 1
ATOM 769 C CA . LYS A 1 96 ? -23.144 -8.751 31.571 1.00 91.31 96 LYS A CA 1
ATOM 770 C C . LYS A 1 96 ? -23.418 -8.273 33.001 1.00 91.31 96 LYS A C 1
ATOM 772 O O . LYS A 1 96 ? -24.324 -8.790 33.642 1.00 91.31 96 LYS A O 1
ATOM 777 N N . LEU A 1 97 ? -22.702 -7.250 33.471 1.00 89.06 97 LEU A N 1
ATOM 778 C CA . LEU A 1 97 ? -22.925 -6.672 34.803 1.00 89.06 97 LEU A CA 1
ATOM 779 C C . LEU A 1 97 ? -24.346 -6.118 34.961 1.00 89.06 97 LEU A C 1
ATOM 781 O O . LEU A 1 97 ? -24.975 -6.335 35.988 1.00 89.06 97 LEU A O 1
ATOM 785 N N . LEU A 1 98 ? -24.878 -5.444 33.937 1.00 85.62 98 LEU A N 1
ATOM 786 C CA . LEU A 1 98 ? -26.262 -4.962 33.952 1.00 85.62 98 LEU A CA 1
ATOM 787 C C . LEU A 1 98 ? -27.271 -6.115 34.028 1.00 85.62 98 LEU A C 1
ATOM 789 O O . LEU A 1 98 ? -28.231 -6.018 34.785 1.00 85.62 98 LEU A O 1
ATOM 793 N N . SER A 1 99 ? -27.039 -7.215 33.304 1.00 85.69 99 SER A N 1
ATOM 794 C CA . SER A 1 99 ? -27.899 -8.408 33.371 1.00 85.69 99 SER A CA 1
ATOM 795 C C . SER A 1 99 ? -27.826 -9.162 34.701 1.00 85.69 99 SER A C 1
ATOM 797 O O . SER A 1 99 ? -28.713 -9.947 34.999 1.00 85.69 99 SER A O 1
ATOM 799 N N . GLU A 1 100 ? -26.772 -8.952 35.492 1.00 83.31 100 GLU A N 1
ATOM 800 C CA . GLU A 1 100 ? -26.653 -9.516 36.842 1.00 83.31 100 GLU A CA 1
ATOM 801 C C . GLU A 1 100 ? -27.361 -8.645 37.902 1.00 83.31 100 GLU A C 1
ATOM 803 O O . GLU A 1 100 ? -27.578 -9.105 39.022 1.00 83.31 100 GLU A O 1
ATOM 808 N N . ILE A 1 101 ? -27.719 -7.397 37.566 1.00 80.62 101 ILE A N 1
ATOM 809 C CA . ILE A 1 101 ? -28.392 -6.436 38.460 1.00 80.62 101 ILE A CA 1
ATOM 810 C C . ILE A 1 101 ? -29.915 -6.398 38.236 1.00 80.62 101 ILE A C 1
ATOM 812 O O . ILE A 1 101 ? -30.652 -6.162 39.195 1.00 80.62 101 ILE A O 1
ATOM 816 N N . VAL A 1 102 ? -30.374 -6.575 36.990 1.00 58.47 102 VAL A N 1
ATOM 817 C CA . VAL A 1 102 ? -31.798 -6.573 36.584 1.00 58.47 102 VAL A CA 1
ATOM 818 C C .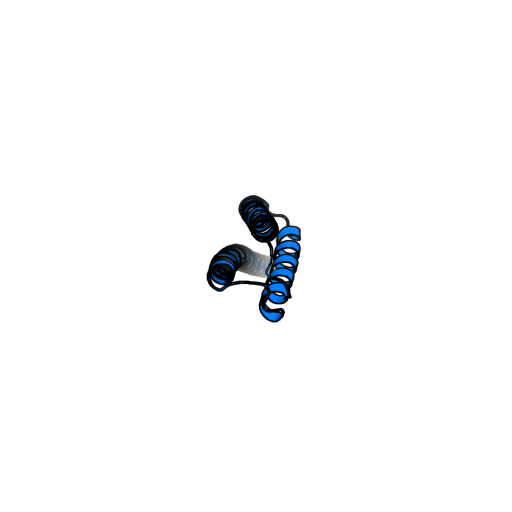 VAL A 1 102 ? -32.381 -7.977 36.654 1.00 58.47 102 VAL A C 1
ATOM 820 O O . VAL A 1 102 ? -33.497 -8.110 37.204 1.00 58.47 102 VAL A O 1
#

Foldseek 3Di:
DAADDPVVLVVLVVVLVVLLVCLVPDPDDVSVVVLVVSVVVLVVCVVVVNDDPVSNVVVVVSNVSVVVSVVVVVVVVVVVVVVVVVVVVVVVVVVVVVVVVD

Radius of gyration: 22.26 Å; chains: 1; bounding box: 52×22×69 Å

Organism: Sulfurihydrogenibium azorense (strain DSM 15241 / OCM 825 / Az-Fu1) (NCBI:txid204536)

pLDDT: mean 76.15, std 9.07, range [46.69, 92.56]